Protein 4YHV (pdb70)

Secondary structure (DSSP, 8-state):
-----EEEEEEEES----HHHHHHHHHHHHHHT-EEEEEEESTTS-EEEEEEE-HHHHHHHHHIIIIIS-TT--EEEE-SS-EEEE--TT--EEEEEEEEES-----SEEEEEESSHHHHHHHHHHTT-GGG---

Nearest PDB structures (foldseek):
  4yhw-assembly1_A  TM=9.789E-01  e=3.565E-25  Saccharomyces cerevisiae
  3jcm-assembly1_K  TM=9.620E-01  e=1.914E-25  Saccharomyces cerevisiae S288C
  5gap-assembly1_G  TM=9.527E-01  e=5.863E-25  Saccharomyces cerevisiae
  5zwo-assembly1_J  TM=9.509E-01  e=4.031E-24  Saccharomyces cerevisiae S288C
  3jcr-assembly1_K  TM=9.747E-01  e=8.919E-13  Homo sapiens

Solvent-accessible surface area: 8397 Å² total; per-residue (Å²): 218,175,105,63,102,64,16,6,8,0,0,29,4,117,21,1,17,7,60,149,9,49,118,95,0,92,80,32,1,146,132,51,98,6,68,3,7,0,5,10,10,133,72,89,9,57,0,0,0,0,0,1,14,84,104,165,11,0,109,86,0,39,69,9,0,61,161,135,11,137,12,89,78,90,25,115,20,147,50,163,140,27,84,95,184,32,96,12,132,93,16,51,28,51,68,61,127,90,22,160,49,134,109,26,110,11,178,22,36,142,46,86,65,1,119,56,68,89,20,0,47,157,24,0,26,134,58,85,4,82,99,22,15,70,122

GO terms:
  GO:0046540 U4/U6 x U5 tri-snRNP complex (C, IDA)
  GO:0000387 spliceosomal snRNP assembly (P, IMP)
  GO:0005515 protein binding (F, IPI)

Structure (mmCIF, N/CA/C/O backbone):
data_4YHV
#
_entry.id   4YHV
#
_cell.length_a   56.079
_cell.length_b   56.079
_cell.length_c   86.753
_cell.angle_alpha   90.00
_cell.angle_beta   90.00
_cell.angle_gamma   120.00
#
_symmetry.space_group_name_H-M   'P 65'
#
loop_
_entity.id
_entity.type
_entity.pdbx_description
1 polymer 'U4/U6 small nuclear ribonucleoprotein PRP3'
2 non-polymer 'ACETIC ACID'
3 water water
#
loop_
_atom_site.group_PDB
_atom_site.id
_atom_site.type_symbol
_atom_site.label_atom_id
_atom_site.label_alt_id
_atom_site.label_comp_id
_atom_site.label_asym_id
_atom_site.label_entity_id
_atom_site.label_seq_id
_atom_site.pdbx_PDB_ins_code
_atom_site.Cartn_x
_atom_site.Cartn_y
_atom_site.Cartn_z
_atom_site.occupancy
_atom_site.B_iso_or_equiv
_atom_site.auth_seq_id
_atom_site.auth_comp_id
_atom_site.auth_asym_id
_atom_site.auth_atom_id
_atom_site.pdbx_PDB_model_num
ATOM 1 N N . GLU A 1 11 ? -16.584 -6.370 -2.467 1.00 66.76 332 GLU A N 1
ATOM 2 C CA . GLU A 1 11 ? -16.585 -7.826 -2.270 1.00 68.23 332 GLU A CA 1
ATOM 3 C C . GLU A 1 11 ? -16.170 -8.616 -3.519 1.00 66.17 332 GLU A C 1
ATOM 4 O O . GLU A 1 11 ? -16.943 -8.693 -4.489 1.00 68.64 332 GLU A O 1
ATOM 10 N N . LYS A 1 12 ? -14.985 -9.237 -3.479 1.00 57.30 333 LYS A N 1
ATOM 11 C CA . LYS A 1 12 ? -14.449 -10.007 -4.611 1.00 55.79 333 LYS A CA 1
ATOM 12 C C . LYS A 1 12 ? -13.764 -11.292 -4.132 1.00 56.92 333 LYS A C 1
ATOM 13 O O . LYS A 1 12 ? -13.355 -11.387 -2.977 1.00 52.93 333 LYS A O 1
ATOM 19 N N . PRO A 1 13 ? -13.609 -12.275 -5.033 1.00 57.31 334 PRO A N 1
ATOM 20 C CA . PRO A 1 13 ? -12.916 -13.509 -4.647 1.00 48.85 334 PRO A CA 1
ATOM 21 C C . PRO A 1 13 ? -11.484 -13.253 -4.186 1.00 54.57 334 PRO A C 1
ATOM 22 O O . PRO A 1 13 ? -10.901 -12.225 -4.532 1.00 51.02 334 PRO A O 1
ATOM 26 N N . THR A 1 14 ? -10.949 -14.200 -3.416 1.00 47.96 335 THR A N 1
ATOM 27 C CA . THR A 1 14 ? -9.579 -14.220 -2.951 1.00 39.85 335 THR A CA 1
ATOM 28 C C . THR A 1 14 ? -8.847 -15.317 -3.694 1.00 44.99 335 THR A C 1
ATOM 29 O O . THR A 1 14 ? -9.041 -16.493 -3.394 1.00 48.66 335 THR A O 1
ATOM 33 N N . VAL A 1 15 ? -8.015 -14.961 -4.664 1.00 36.49 336 VAL A N 1
ATOM 34 C CA . VAL A 1 15 ? -7.504 -15.985 -5.581 1.00 42.06 336 VAL A CA 1
ATOM 35 C C . VAL A 1 15 ? -6.039 -16.349 -5.385 1.00 42.30 336 VAL A C 1
ATOM 36 O O . VAL A 1 15 ? -5.602 -17.398 -5.881 1.00 45.99 336 VAL A O 1
ATOM 40 N N . TYR A 1 16 ? -5.284 -15.523 -4.647 1.00 35.58 337 TYR A N 1
ATOM 41 C CA . TYR A 1 16 ? -3.850 -15.752 -4.471 1.00 32.31 337 TYR A CA 1
ATOM 42 C C . TYR A 1 16 ? -3.448 -16.532 -3.223 1.00 36.03 337 TYR A C 1
ATOM 43 O O . TYR A 1 16 ? -3.725 -16.120 -2.099 1.00 35.84 337 TYR A O 1
ATOM 52 N N A HIS A 1 17 ? -2.785 -17.663 -3.417 0.50 31.39 338 HIS A N 1
ATOM 53 N N B HIS A 1 17 ? -2.750 -17.636 -3.441 0.50 31.27 338 HIS A N 1
ATOM 54 C CA A HIS A 1 17 ? -2.253 -18.362 -2.272 0.50 28.80 338 HIS A CA 1
ATOM 55 C CA B HIS A 1 17 ? -2.231 -18.446 -2.359 0.50 24.78 338 HIS A CA 1
ATOM 56 C C A HIS A 1 17 ? -0.900 -17.766 -1.975 0.50 24.83 338 HIS A C 1
ATOM 57 C C B HIS A 1 17 ? -0.834 -17.925 -2.016 0.50 25.63 338 HIS A C 1
ATOM 58 O O A HIS A 1 17 ? -0.239 -17.210 -2.855 0.50 25.27 338 HIS A O 1
ATOM 59 O O B HIS A 1 17 ? -0.079 -17.551 -2.923 0.50 25.33 338 HIS A O 1
ATOM 72 N N . CYS A 1 18 ? -0.481 -17.896 -0.728 1.00 27.59 339 CYS A N 1
ATOM 73 C CA . CYS A 1 18 ? 0.823 -17.372 -0.318 1.00 20.85 339 CYS A CA 1
ATOM 74 C C . CYS A 1 18 ? 1.489 -18.295 0.707 1.00 20.37 339 CYS A C 1
ATOM 75 O O . CYS A 1 18 ? 0.816 -18.850 1.584 1.00 21.33 339 CYS A O 1
ATOM 78 N N . LYS A 1 19 ? 2.790 -18.506 0.537 1.00 18.95 340 LYS A N 1
ATOM 79 C CA . LYS A 1 19 ? 3.586 -19.299 1.463 1.00 23.71 340 LYS A CA 1
ATOM 80 C C . LYS A 1 19 ? 4.834 -18.519 1.782 1.00 18.22 340 LYS A C 1
ATOM 81 O O . LYS A 1 19 ? 5.400 -17.840 0.914 1.00 20.54 340 LYS A O 1
ATOM 87 N N . VAL A 1 20 ? 5.278 -18.658 3.018 1.00 20.51 341 VAL A N 1
ATOM 88 C CA . VAL A 1 20 ? 6.423 -17.871 3.495 1.00 22.06 341 VAL A CA 1
ATOM 89 C C . VAL A 1 20 ? 7.381 -18.836 4.175 1.00 17.36 341 VAL A C 1
ATOM 90 O O . VAL A 1 20 ? 6.942 -19.708 4.965 1.00 19.19 341 VAL A O 1
ATOM 94 N N . PHE A 1 21 ? 8.670 -18.719 3.866 1.00 19.01 342 PHE A N 1
ATOM 95 C CA . PHE A 1 21 ? 9.695 -19.591 4.461 1.00 21.76 342 PHE A CA 1
ATOM 96 C C . PHE A 1 21 ? 10.828 -18.717 5.006 1.00 25.52 342 PHE A C 1
ATOM 97 O O . PHE A 1 21 ? 11.038 -17.651 4.471 1.00 20.83 342 PHE A O 1
ATOM 105 N N . GLN A 1 22 ? 11.519 -19.167 6.056 1.00 23.89 343 GLN A N 1
ATOM 106 C CA . GLN A 1 22 ? 12.704 -18.476 6.587 1.00 29.81 343 GLN A CA 1
ATOM 107 C C . GLN A 1 22 ? 13.865 -19.420 6.650 1.00 25.83 343 GLN A C 1
ATOM 108 O O . GLN A 1 22 ? 13.697 -20.541 7.119 1.00 20.66 343 GLN A O 1
ATOM 114 N N . PHE A 1 23 ? 15.046 -18.969 6.208 1.00 26.29 344 PHE A N 1
ATOM 115 C CA . PHE A 1 23 ? 16.213 -19.838 6.163 1.00 20.04 344 PHE A CA 1
ATOM 116 C C . PHE A 1 23 ? 17.374 -19.209 6.951 1.00 21.30 344 PHE A C 1
ATOM 117 O O . PHE A 1 23 ? 17.405 -17.994 7.233 1.00 23.99 344 PHE A O 1
ATOM 125 N N . LYS A 1 24 ? 18.332 -20.035 7.336 1.00 24.09 345 LYS A N 1
ATOM 126 C CA . LYS A 1 24 ? 19.446 -19.500 8.090 1.00 23.66 345 LYS A CA 1
ATOM 127 C C . LYS A 1 24 ? 20.563 -18.980 7.181 1.00 28.56 345 LYS A C 1
ATOM 128 O O . LYS A 1 24 ? 21.279 -18.065 7.565 1.00 28.25 345 LYS A O 1
ATOM 134 N N . ASN A 1 25 ? 20.743 -19.595 6.014 1.00 25.24 346 ASN A N 1
ATOM 135 C CA . ASN A 1 25 ? 21.883 -19.263 5.140 1.00 24.30 346 ASN A CA 1
ATOM 136 C C . ASN A 1 25 ? 21.490 -19.591 3.735 1.00 26.46 346 ASN A C 1
ATOM 137 O O . ASN A 1 25 ? 20.835 -20.597 3.494 1.00 22.88 346 ASN A O 1
ATOM 142 N N . LEU A 1 26 ? 21.833 -18.721 2.802 1.00 24.80 347 LEU A N 1
ATOM 143 C CA . LEU A 1 26 ? 21.539 -18.980 1.394 1.00 20.45 347 LEU A CA 1
ATOM 144 C C . LEU A 1 26 ? 22.763 -18.649 0.533 1.00 29.20 347 LEU A C 1
ATOM 145 O O . LEU A 1 26 ? 22.631 -18.029 -0.527 1.00 28.19 347 LEU A O 1
ATOM 150 N N . GLN A 1 27 ? 23.955 -19.057 0.993 1.00 23.35 348 GLN A N 1
ATOM 151 C CA . GLN A 1 27 ? 25.175 -18.840 0.218 1.00 25.02 348 GLN A CA 1
ATOM 152 C C . GLN A 1 27 ? 25.421 -19.862 -0.891 1.00 30.46 348 GLN A C 1
ATOM 153 O O . GLN A 1 27 ? 26.247 -19.642 -1.766 1.00 26.22 348 GLN A O 1
ATOM 159 N N . ASN A 1 28 ? 24.733 -20.994 -0.852 1.00 27.72 349 ASN A N 1
ATOM 160 C CA . ASN A 1 28 ? 24.883 -21.971 -1.916 1.00 23.71 349 ASN A CA 1
ATOM 161 C C . ASN A 1 28 ? 24.271 -21.467 -3.231 1.00 25.57 349 ASN A C 1
ATOM 162 O O . ASN A 1 28 ? 23.068 -21.384 -3.343 1.00 22.48 349 ASN A O 1
ATOM 167 N N . PRO A 1 29 ? 25.102 -21.156 -4.240 1.00 28.91 350 PRO A N 1
ATOM 168 C CA . PRO A 1 29 ? 24.521 -20.673 -5.492 1.00 27.78 350 PRO A CA 1
ATOM 169 C C . PRO A 1 29 ? 23.618 -21.707 -6.143 1.00 25.56 350 PRO A C 1
ATOM 170 O O . PRO A 1 29 ? 22.712 -21.314 -6.869 1.00 30.17 350 PRO A O 1
ATOM 174 N N . LYS A 1 30 ? 23.868 -22.991 -5.922 1.00 25.56 351 LYS A N 1
ATOM 175 C CA . LYS A 1 30 ? 22.997 -24.019 -6.520 1.00 27.50 351 LYS A CA 1
ATOM 176 C C . LYS A 1 30 ? 21.586 -23.934 -5.936 1.00 24.11 351 LYS A C 1
ATOM 177 O O . LYS A 1 30 ? 20.600 -24.173 -6.639 1.00 22.17 351 LYS A O 1
ATOM 183 N N . ILE A 1 31 ? 21.481 -23.605 -4.653 1.00 24.09 352 ILE A N 1
ATOM 184 C CA . ILE A 1 31 ? 20.150 -23.414 -4.059 1.00 21.18 352 ILE A CA 1
ATOM 185 C C . ILE A 1 31 ? 19.493 -22.149 -4.646 1.00 25.66 352 ILE A C 1
ATOM 186 O O . ILE A 1 31 ? 18.333 -22.189 -5.016 1.00 21.43 352 ILE A O 1
ATOM 191 N N . ARG A 1 32 ? 20.233 -21.048 -4.756 1.00 23.80 353 ARG A N 1
ATOM 192 C CA . ARG A 1 32 ? 19.659 -19.822 -5.314 1.00 18.51 353 ARG A CA 1
ATOM 193 C C . ARG A 1 32 ? 19.151 -20.074 -6.736 1.00 22.71 353 ARG A C 1
ATOM 194 O O . ARG A 1 32 ? 18.120 -19.534 -7.154 1.00 25.69 353 ARG A O 1
ATOM 202 N N . PHE A 1 33 ? 19.904 -20.868 -7.486 1.00 21.28 354 PHE A N 1
ATOM 203 C CA . PHE A 1 33 ? 19.554 -21.140 -8.875 1.00 23.04 354 PHE A CA 1
ATOM 204 C C . PHE A 1 33 ? 18.208 -21.868 -8.906 1.00 27.24 354 PHE A C 1
ATOM 205 O O . PHE A 1 33 ? 17.358 -21.555 -9.729 1.00 28.37 354 PHE A O 1
ATOM 213 N N . LYS A 1 34 ? 18.041 -22.855 -8.025 1.00 26.28 355 LYS A N 1
ATOM 214 C CA . LYS A 1 34 ? 16.802 -23.645 -7.999 1.00 27.25 355 LYS A CA 1
ATOM 215 C C . LYS A 1 34 ? 15.608 -22.794 -7.607 1.00 22.58 355 LYS A C 1
ATOM 216 O O . LYS A 1 34 ? 14.533 -22.957 -8.152 1.00 22.54 355 LYS A O 1
ATOM 222 N N . LEU A 1 35 ? 15.799 -21.899 -6.651 1.00 23.10 356 LEU A N 1
ATOM 223 C CA . LEU A 1 35 ? 14.704 -21.036 -6.205 1.00 24.98 356 LEU A CA 1
ATOM 224 C C . LEU A 1 35 ? 14.256 -20.151 -7.322 1.00 24.16 356 LEU A C 1
ATOM 225 O O . LEU A 1 35 ? 13.057 -20.043 -7.600 1.00 20.54 356 LEU A O 1
ATOM 230 N N . LYS A 1 36 ? 15.237 -19.545 -7.981 1.00 21.81 357 LYS A N 1
ATOM 231 C CA . LYS A 1 36 ? 14.976 -18.632 -9.064 1.00 18.65 357 LYS A CA 1
ATOM 232 C C . LYS A 1 36 ? 14.330 -19.320 -10.241 1.00 23.36 357 LYS A C 1
ATOM 233 O O . LYS A 1 36 ? 13.347 -18.845 -10.771 1.00 25.77 357 LYS A O 1
ATOM 239 N N . MET A 1 37 ? 14.932 -20.416 -10.689 1.00 24.43 358 MET A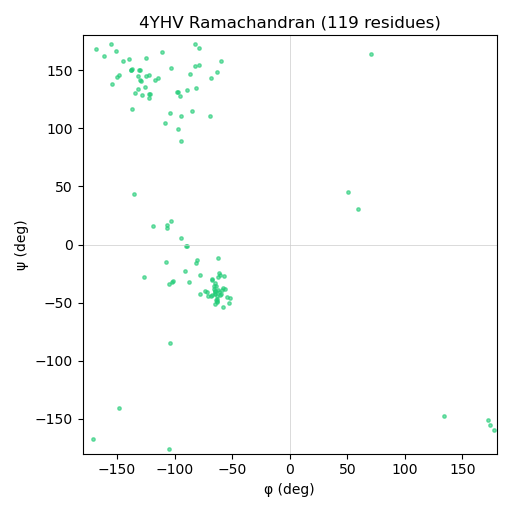 N 1
ATOM 240 C CA . MET A 1 37 ? 14.427 -21.075 -11.891 1.00 21.91 358 MET A CA 1
ATOM 241 C C . MET A 1 37 ? 13.002 -21.649 -11.697 1.00 20.45 358 MET A C 1
ATOM 242 O O . MET A 1 37 ? 12.162 -21.562 -12.598 1.00 25.77 358 MET A O 1
ATOM 247 N N . ASN A 1 38 ? 12.741 -22.274 -10.563 1.00 22.42 359 ASN A N 1
ATOM 248 C CA . ASN A 1 38 ? 11.375 -22.751 -10.304 1.00 23.81 359 ASN A CA 1
ATOM 249 C C . ASN A 1 38 ? 10.339 -21.616 -10.180 1.00 26.62 359 ASN A C 1
ATOM 250 O O . ASN A 1 38 ? 9.224 -21.733 -10.676 1.00 22.39 359 ASN A O 1
ATOM 255 N N . SER A 1 39 ? 10.688 -20.519 -9.530 1.00 23.23 360 SER A N 1
ATOM 256 C CA A SER A 1 39 ? 9.784 -19.351 -9.498 0.78 20.43 360 SER A CA 1
ATOM 257 C CA B SER A 1 39 ? 9.811 -19.357 -9.493 0.22 22.48 360 SER A CA 1
ATOM 258 C C . SER A 1 39 ? 9.523 -18.872 -10.909 1.00 21.93 360 SER A C 1
ATOM 259 O O . SER A 1 39 ? 8.379 -18.590 -11.284 1.00 29.17 360 SER A O 1
ATOM 264 N N . LYS A 1 40 ? 10.574 -18.786 -11.718 1.00 20.42 361 LYS A N 1
ATOM 265 C CA . LYS A 1 40 ? 10.386 -18.338 -13.088 1.00 22.36 361 LYS A CA 1
ATOM 266 C C . LYS A 1 40 ? 9.494 -19.325 -13.855 1.00 32.47 361 LYS A C 1
ATOM 267 O O . LYS A 1 40 ? 8.548 -18.920 -14.498 1.00 32.13 361 LYS A O 1
ATOM 273 N N . GLU A 1 41 ? 9.800 -20.620 -13.784 1.00 26.51 362 GLU A N 1
ATOM 274 C CA . GLU A 1 41 ? 9.062 -21.591 -14.606 1.00 26.50 362 GLU A CA 1
ATOM 275 C C . GLU A 1 41 ? 7.614 -21.711 -14.146 1.00 24.82 362 GLU A C 1
ATOM 276 O O . GLU A 1 41 ? 6.741 -21.969 -14.953 1.00 30.45 362 GLU A O 1
ATOM 282 N N . LEU A 1 42 ? 7.359 -21.490 -12.873 1.00 23.01 363 LEU A N 1
ATOM 283 C CA . LEU A 1 42 ? 5.991 -21.581 -12.368 1.00 28.29 363 LEU A CA 1
ATOM 284 C C . LEU A 1 42 ? 5.258 -20.240 -12.432 1.00 32.10 363 LEU A C 1
ATOM 285 O O . LEU A 1 42 ? 4.096 -20.168 -12.060 1.00 32.18 363 LEU A O 1
ATOM 290 N N . SER A 1 43 ? 5.943 -19.201 -12.898 1.00 32.87 364 SER A N 1
ATOM 291 C CA . SER A 1 43 ? 5.387 -17.848 -12.932 1.00 30.37 364 SER A CA 1
ATOM 292 C C . SER A 1 43 ? 4.818 -17.475 -11.566 1.00 31.33 364 SER A C 1
ATOM 293 O O . SER A 1 43 ? 3.719 -16.929 -11.469 1.00 32.27 364 SER A O 1
ATOM 296 N N . LEU A 1 44 ? 5.564 -17.773 -10.510 1.00 24.86 365 LEU A N 1
ATOM 297 C CA . LEU A 1 44 ? 5.202 -17.356 -9.160 1.00 27.24 365 LEU A CA 1
ATOM 298 C C . LEU A 1 44 ? 5.651 -15.916 -8.963 1.00 31.70 365 LEU A C 1
ATOM 299 O O . LEU A 1 44 ? 6.584 -15.463 -9.613 1.00 31.78 365 LEU A O 1
ATOM 304 N N . LYS A 1 45 ? 4.985 -15.200 -8.070 1.00 26.28 366 LYS A N 1
ATOM 305 C CA . LYS A 1 45 ? 5.414 -13.857 -7.693 1.00 20.36 366 LYS A CA 1
ATOM 306 C C . LYS A 1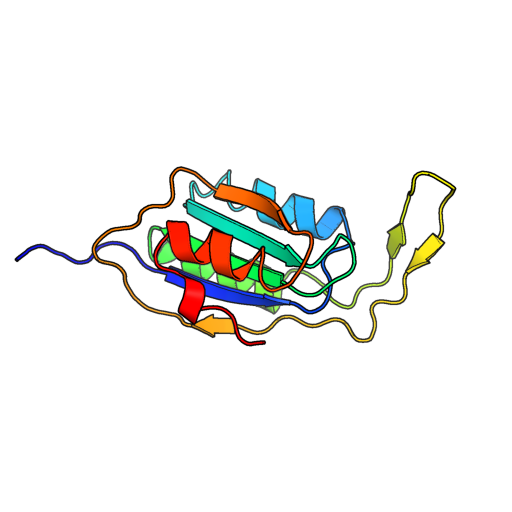 45 ? 5.918 -13.901 -6.274 1.00 26.95 366 LYS A C 1
ATOM 307 O O . LYS A 1 45 ? 5.644 -14.874 -5.548 1.00 25.97 366 LYS A O 1
ATOM 313 N N . GLY A 1 46 ? 6.620 -12.838 -5.864 1.00 26.89 367 GLY A N 1
ATOM 314 C CA . GLY A 1 46 ? 7.136 -12.747 -4.504 1.00 27.26 367 GLY A CA 1
ATOM 315 C C . GLY A 1 46 ? 8.587 -12.290 -4.452 1.00 27.19 367 GLY A C 1
ATOM 316 O O . GLY A 1 46 ? 9.020 -11.502 -5.288 1.00 22.83 367 GLY A O 1
ATOM 317 N N . LEU A 1 47 ? 9.330 -12.774 -3.469 1.00 21.31 368 LEU A N 1
ATOM 318 C CA . LEU A 1 47 ? 10.706 -12.349 -3.347 1.00 29.39 368 LEU A CA 1
ATOM 319 C C . LEU A 1 47 ? 11.473 -13.199 -2.375 1.00 25.63 368 LEU A C 1
ATOM 320 O O . LEU A 1 47 ? 10.903 -13.975 -1.581 1.00 23.92 368 LEU A O 1
ATOM 325 N N . CYS A 1 48 ? 12.771 -13.009 -2.410 1.00 22.75 369 CYS A N 1
ATOM 326 C CA . CYS A 1 48 ? 13.654 -13.713 -1.505 1.00 20.69 369 CYS A CA 1
ATOM 327 C C . CYS A 1 48 ? 14.664 -12.672 -1.027 1.00 22.24 369 CYS A C 1
ATOM 328 O O . CYS A 1 48 ? 15.364 -12.078 -1.860 1.00 24.53 369 CYS A O 1
ATOM 331 N N . LEU A 1 49 ? 14.671 -12.384 0.279 1.00 20.93 370 LEU A N 1
ATOM 332 C CA . LEU A 1 49 ? 15.554 -11.359 0.858 1.00 27.73 370 LEU A CA 1
ATOM 333 C C . LEU A 1 49 ? 16.421 -12.010 1.921 1.00 32.38 370 LEU A C 1
ATOM 334 O O . LEU A 1 49 ? 15.989 -12.942 2.578 1.00 29.45 370 LEU A O 1
ATOM 339 N N . ARG A 1 50 ? 17.658 -11.548 2.062 1.00 32.58 371 ARG A N 1
ATOM 340 C CA . ARG A 1 50 ? 18.510 -12.008 3.152 1.00 25.34 371 ARG A CA 1
ATOM 341 C C . ARG A 1 50 ? 19.409 -10.880 3.652 1.00 34.83 371 ARG A C 1
ATOM 342 O O . ARG A 1 50 ? 19.665 -9.899 2.933 1.00 29.84 371 ARG A O 1
ATOM 350 N N . ILE A 1 51 ? 19.873 -11.018 4.893 1.00 36.00 372 ILE A N 1
ATOM 351 C CA . ILE A 1 51 ? 20.560 -9.952 5.566 1.00 36.29 372 ILE A CA 1
ATOM 352 C C . ILE A 1 51 ? 22.042 -10.193 5.412 1.00 41.30 372 ILE A C 1
ATOM 353 O O . ILE A 1 51 ? 22.643 -11.012 6.118 1.00 39.49 372 ILE A O 1
ATOM 358 N N . ARG A 1 52 ? 22.604 -9.479 4.443 1.00 39.49 373 ARG A N 1
ATOM 359 C CA . ARG A 1 52 ? 23.982 -9.656 4.008 1.00 38.45 373 ARG A CA 1
ATOM 360 C C . ARG A 1 52 ? 24.072 -10.964 3.283 1.00 37.71 373 ARG A C 1
ATOM 361 O O . ARG A 1 52 ? 23.162 -11.823 3.390 1.00 35.31 373 ARG A O 1
ATOM 369 N N . ASP A 1 53 ? 25.160 -11.122 2.538 1.00 37.71 374 ASP A N 1
ATOM 370 C CA . ASP A 1 53 ? 25.379 -12.316 1.740 1.00 37.61 374 ASP A CA 1
ATOM 371 C C . ASP A 1 53 ? 25.226 -13.590 2.551 1.00 33.41 374 ASP A C 1
ATOM 372 O O . ASP A 1 53 ? 24.585 -14.540 2.113 1.00 32.82 374 ASP A O 1
ATOM 377 N N . ASP A 1 54 ? 25.834 -13.608 3.734 1.00 35.13 375 ASP A N 1
ATOM 378 C CA . ASP A 1 54 ? 25.927 -14.837 4.520 1.00 34.97 375 ASP A CA 1
ATOM 379 C C . ASP A 1 54 ? 24.940 -14.895 5.683 1.00 39.02 375 ASP A C 1
ATOM 380 O O . ASP A 1 54 ? 25.138 -15.661 6.614 1.00 41.63 375 ASP A O 1
ATOM 385 N N . GLY A 1 55 ? 23.872 -14.106 5.627 1.00 29.58 376 GLY A N 1
ATOM 386 C CA . GLY A 1 55 ? 22.945 -14.031 6.748 1.00 29.45 376 GLY A CA 1
ATOM 387 C C . GLY A 1 55 ? 21.634 -14.788 6.485 1.00 31.13 376 GLY A C 1
ATOM 388 O O . GLY A 1 55 ? 21.477 -15.460 5.438 1.00 27.19 376 GLY A O 1
ATOM 389 N N . PRO A 1 56 ? 20.689 -14.696 7.442 1.00 33.10 377 PRO A N 1
ATOM 390 C CA . PRO A 1 56 ? 19.376 -15.353 7.360 1.00 25.54 377 PRO A CA 1
ATOM 391 C C . PRO A 1 56 ? 18.459 -14.571 6.454 1.00 28.99 377 PRO A C 1
ATOM 392 O O . PRO A 1 56 ? 18.756 -13.428 6.114 1.00 30.59 377 PRO A O 1
ATOM 396 N N . GLY A 1 57 ? 17.314 -15.135 6.098 1.00 24.73 378 GLY A N 1
ATOM 397 C CA . GLY A 1 57 ? 16.452 -14.403 5.207 1.00 21.08 378 GLY A CA 1
ATOM 398 C C . GLY A 1 57 ? 15.103 -15.057 5.072 1.00 26.83 378 GLY A C 1
ATOM 399 O O . GLY A 1 57 ? 14.741 -15.964 5.844 1.00 22.19 378 GLY A O 1
ATOM 400 N N . ILE A 1 58 ? 14.360 -14.585 4.082 1.00 20.36 379 ILE A N 1
ATOM 401 C CA . ILE A 1 58 ? 12.969 -15.010 3.895 1.00 18.05 379 ILE A CA 1
ATOM 402 C C . ILE A 1 58 ? 12.685 -15.275 2.430 1.00 21.19 379 ILE A C 1
ATOM 403 O O . ILE A 1 58 ? 13.277 -14.629 1.558 1.00 21.90 379 ILE A O 1
ATOM 408 N N . ILE A 1 59 ? 11.749 -16.188 2.171 1.00 20.70 380 ILE A N 1
ATOM 409 C CA . ILE A 1 59 ? 11.170 -16.424 0.846 1.00 21.06 380 ILE A CA 1
ATOM 410 C C . ILE A 1 59 ? 9.657 -16.242 0.930 1.00 24.44 380 ILE A C 1
ATOM 411 O O . ILE A 1 59 ? 8.989 -16.828 1.802 1.00 21.55 380 ILE A O 1
ATOM 416 N N . ILE A 1 60 ? 9.116 -15.446 0.017 1.00 21.84 381 ILE A N 1
ATOM 417 C CA . ILE A 1 60 ? 7.671 -15.319 -0.116 1.00 24.01 381 ILE A CA 1
ATOM 418 C C . ILE A 1 60 ? 7.311 -15.734 -1.532 1.00 19.75 381 ILE A C 1
ATOM 419 O O . ILE A 1 60 ? 7.904 -15.250 -2.483 1.00 22.61 381 ILE A O 1
ATOM 424 N N . VAL A 1 61 ? 6.345 -16.636 -1.684 1.00 21.31 382 VAL A N 1
ATOM 425 C CA . VAL A 1 61 ? 5.825 -16.903 -3.014 1.00 22.04 382 VAL A CA 1
ATOM 426 C C . VAL A 1 61 ? 4.321 -16.700 -2.959 1.00 22.01 382 VAL A C 1
ATOM 427 O O . VAL A 1 61 ? 3.694 -16.977 -1.937 1.00 21.20 382 VAL A O 1
ATOM 431 N N . VAL A 1 62 ? 3.789 -16.189 -4.059 1.00 19.70 383 VAL A N 1
ATOM 432 C CA . VAL A 1 62 ? 2.361 -15.916 -4.258 1.00 19.97 383 VAL A CA 1
ATOM 433 C C . VAL A 1 62 ? 1.947 -16.431 -5.629 1.00 22.14 383 VAL A C 1
ATOM 434 O O . VAL A 1 62 ? 2.620 -16.124 -6.624 1.00 23.82 383 VAL A O 1
ATOM 438 N N . GLY A 1 63 ? 0.862 -17.197 -5.711 1.00 22.28 384 GLY A N 1
ATOM 439 C CA . GLY A 1 63 ? 0.335 -17.642 -7.006 1.00 22.90 384 GLY A CA 1
ATOM 440 C C . GLY A 1 63 ? -0.780 -18.639 -6.781 1.00 30.07 384 GLY A C 1
ATOM 441 O O . GLY A 1 63 ? -1.445 -18.567 -5.749 1.00 29.38 384 GLY A O 1
ATOM 442 N N . ASN A 1 64 ? -0.997 -19.580 -7.698 1.00 25.14 385 ASN A N 1
ATOM 443 C CA . ASN A 1 64 ? -2.091 -20.496 -7.469 1.00 27.38 385 ASN A CA 1
ATOM 444 C C . ASN A 1 64 ? -1.669 -21.619 -6.528 1.00 32.32 385 ASN A C 1
ATOM 445 O O . ASN A 1 64 ? -0.488 -21.779 -6.210 1.00 24.08 385 ASN A O 1
ATOM 450 N N . GLU A 1 65 ? -2.646 -22.428 -6.133 1.00 27.65 386 GLU A N 1
ATOM 451 C CA . GLU A 1 65 ? -2.452 -23.424 -5.096 1.00 35.00 386 GLU A CA 1
ATOM 452 C C . GLU A 1 65 ? -1.434 -24.468 -5.488 1.00 32.92 386 GLU A C 1
ATOM 453 O O . GLU A 1 65 ? -0.499 -24.776 -4.744 1.00 35.59 386 GLU A O 1
ATOM 459 N N . LYS A 1 66 ? -1.621 -24.985 -6.690 1.00 30.22 387 LYS A N 1
ATOM 460 C CA . LYS A 1 66 ? -0.780 -26.005 -7.266 1.00 31.82 387 LYS A CA 1
ATOM 461 C C . LYS A 1 66 ? 0.680 -25.595 -7.265 1.00 30.33 387 LYS A C 1
ATOM 462 O O . LYS A 1 66 ? 1.568 -26.371 -6.926 1.00 31.97 387 LYS A O 1
ATOM 468 N N . SER A 1 67 ? 0.933 -24.358 -7.662 1.00 24.58 388 SER A N 1
ATOM 469 C CA . SER A 1 67 ? 2.313 -23.917 -7.804 1.00 22.72 388 SER A CA 1
ATOM 470 C C . SER A 1 67 ? 2.949 -23.698 -6.457 1.00 22.72 388 SER A C 1
ATOM 471 O O . SER A 1 67 ? 4.132 -24.012 -6.259 1.00 23.16 388 SER A O 1
ATOM 474 N N . CYS A 1 68 ? 2.192 -23.120 -5.526 1.00 24.59 389 CYS A N 1
ATOM 475 C CA . CYS A 1 68 ? 2.696 -22.887 -4.177 1.00 29.03 389 CYS A C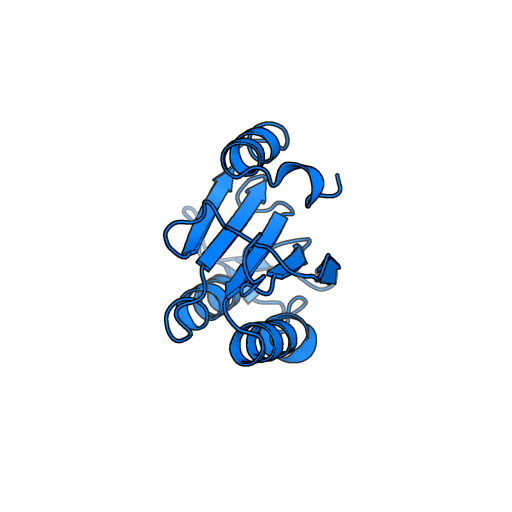A 1
ATOM 476 C C . CYS A 1 68 ? 3.011 -24.211 -3.445 1.00 28.21 389 CYS A C 1
ATOM 477 O O . CYS A 1 68 ? 3.961 -24.281 -2.680 1.00 28.97 389 CYS A O 1
ATOM 480 N N . LYS A 1 69 ? 2.220 -25.241 -3.689 1.00 27.16 390 LYS A N 1
ATOM 481 C CA . LYS A 1 69 ? 2.461 -26.556 -3.042 1.00 28.47 390 LYS A CA 1
ATOM 482 C C . LYS A 1 69 ? 3.708 -27.247 -3.603 1.00 26.95 390 LYS A C 1
ATOM 483 O O . LYS A 1 69 ? 4.532 -27.819 -2.852 1.00 27.40 390 LYS A O 1
ATOM 489 N N . PHE A 1 70 ? 3.840 -27.218 -4.932 1.00 25.66 391 PHE A N 1
ATOM 490 C CA . PHE A 1 70 ? 5.083 -27.654 -5.585 1.00 28.99 391 PHE A CA 1
ATOM 491 C C . PHE A 1 70 ? 6.283 -26.942 -4.988 1.00 24.48 391 PHE A C 1
ATOM 492 O O . PHE A 1 70 ? 7.264 -27.563 -4.635 1.00 23.72 391 PHE A O 1
ATOM 500 N N . TYR A 1 71 ? 6.211 -25.617 -4.903 1.00 25.44 392 TYR A N 1
ATOM 501 C CA . TYR A 1 71 ? 7.296 -24.831 -4.359 1.00 22.16 392 TYR A CA 1
ATOM 502 C C . TYR A 1 71 ? 7.574 -25.177 -2.888 1.00 19.18 392 TYR A C 1
ATOM 503 O O . TYR A 1 71 ? 8.742 -25.282 -2.485 1.00 22.35 392 TYR A O 1
ATOM 512 N N . GLU A 1 72 ? 6.542 -25.414 -2.075 1.00 18.51 393 GLU A N 1
ATOM 513 C CA . GLU A 1 72 ? 6.812 -25.847 -0.694 1.00 18.78 393 GLU A CA 1
ATOM 514 C C . GLU A 1 72 ? 7.592 -27.161 -0.668 1.00 21.75 393 GLU A C 1
ATOM 515 O O . GLU A 1 72 ? 8.546 -27.321 0.114 1.00 21.87 393 GLU A O 1
ATOM 521 N N . ASN A 1 73 ? 7.195 -28.104 -1.521 1.00 21.56 394 ASN A N 1
ATOM 522 C CA . ASN A 1 73 ? 7.848 -29.412 -1.538 1.00 27.64 394 ASN A CA 1
ATOM 523 C C . ASN A 1 73 ? 9.312 -29.252 -2.006 1.00 23.36 394 ASN A C 1
ATOM 524 O O . ASN A 1 73 ? 10.212 -29.892 -1.464 1.00 24.96 394 ASN A O 1
ATOM 529 N N . LEU A 1 74 ? 9.541 -28.360 -2.971 1.00 20.56 395 LEU A N 1
ATOM 530 C CA . LEU A 1 74 ? 10.876 -28.060 -3.432 1.00 19.41 395 LEU A CA 1
ATOM 531 C C . LEU A 1 74 ? 11.736 -27.578 -2.278 1.00 24.90 395 LEU A C 1
ATOM 532 O O . LEU A 1 74 ? 12.821 -28.080 -2.032 1.00 21.52 395 LEU A O 1
ATOM 537 N N . VAL A 1 75 ? 11.244 -26.564 -1.594 1.00 16.71 396 VAL A N 1
ATOM 538 C CA . VAL A 1 75 ? 12.011 -25.897 -0.537 1.00 19.65 396 VAL A CA 1
ATOM 539 C C . VAL A 1 75 ? 12.166 -26.747 0.721 1.00 27.92 396 VAL A C 1
ATOM 540 O O . VAL A 1 75 ? 13.250 -26.771 1.329 1.00 21.69 396 VAL A O 1
ATOM 544 N N . MET A 1 76 ? 11.092 -27.449 1.111 1.00 22.87 397 MET A N 1
ATOM 545 C CA . MET A 1 76 ? 11.079 -28.150 2.388 1.00 24.59 397 MET A CA 1
ATOM 546 C C . MET A 1 76 ? 11.569 -29.582 2.287 1.00 30.68 397 MET A C 1
ATOM 547 O O . MET A 1 76 ? 11.938 -30.152 3.297 1.00 29.73 397 MET A O 1
ATOM 552 N N . LYS A 1 77 ? 11.511 -30.185 1.098 1.00 24.38 398 LYS A N 1
ATOM 553 C CA . LYS A 1 77 ? 11.825 -31.610 0.974 1.00 27.85 398 LYS A CA 1
ATOM 554 C C . LYS A 1 77 ? 12.888 -31.924 -0.065 1.00 29.51 398 LYS A C 1
ATOM 555 O O . LYS A 1 77 ? 13.569 -32.913 0.044 1.00 36.97 398 LYS A O 1
ATOM 561 N N . ARG A 1 78 ? 13.031 -31.112 -1.102 1.00 29.66 399 ARG A N 1
ATOM 562 C CA . ARG A 1 78 ? 13.904 -31.539 -2.185 1.00 25.61 399 ARG A CA 1
ATOM 563 C C . ARG A 1 78 ? 15.254 -30.845 -2.142 1.00 31.97 399 ARG A C 1
ATOM 564 O O . ARG A 1 78 ? 16.256 -31.434 -2.510 1.00 31.94 399 ARG A O 1
ATOM 572 N N . ILE A 1 79 ? 15.289 -29.605 -1.680 1.00 24.95 400 ILE A N 1
ATOM 573 C CA . ILE A 1 79 ? 16.566 -28.883 -1.595 1.00 22.67 400 ILE A CA 1
ATOM 574 C C . ILE A 1 79 ? 17.331 -29.292 -0.326 1.00 25.02 400 ILE A C 1
ATOM 575 O O . ILE A 1 79 ? 16.771 -29.342 0.771 1.00 23.32 400 ILE A O 1
ATOM 580 N N . LYS A 1 80 ? 18.625 -29.556 -0.463 1.00 26.28 401 LYS A N 1
ATOM 581 C CA . LYS A 1 80 ? 19.390 -29.974 0.685 1.00 26.30 401 LYS A CA 1
ATOM 582 C C . LYS A 1 80 ? 20.057 -28.765 1.319 1.00 25.95 401 LYS A C 1
ATOM 583 O O . LYS A 1 80 ? 21.190 -28.438 0.971 1.00 24.13 401 LYS A O 1
ATOM 589 N N . TRP A 1 81 ? 19.367 -28.115 2.257 1.00 23.58 402 TRP A N 1
ATOM 590 C CA . TRP A 1 81 ? 19.888 -26.878 2.857 1.00 26.74 402 TRP A CA 1
ATOM 591 C C . TRP A 1 81 ? 21.126 -27.093 3.711 1.00 33.96 402 TRP A C 1
ATOM 592 O O . TRP A 1 81 ? 21.897 -26.169 3.912 1.00 30.08 402 TRP A O 1
ATOM 603 N N A ASN A 1 82 ? 21.320 -28.288 4.249 0.49 32.55 403 ASN A N 1
ATOM 604 N N B ASN A 1 82 ? 21.286 -28.320 4.208 0.51 32.52 403 ASN A N 1
ATOM 605 C CA A ASN A 1 82 ? 22.480 -28.482 5.101 0.49 35.57 403 ASN A CA 1
ATOM 606 C CA B ASN A 1 82 ? 22.385 -28.687 5.094 0.51 36.47 403 ASN A CA 1
ATOM 607 C C A ASN A 1 82 ? 23.579 -29.209 4.344 0.49 33.87 403 ASN A C 1
ATOM 608 C C B ASN A 1 82 ? 23.593 -29.194 4.338 0.51 33.84 403 ASN A C 1
ATOM 609 O O A ASN A 1 82 ? 24.444 -29.839 4.946 0.49 34.07 403 ASN A O 1
ATOM 610 O O B ASN A 1 82 ? 24.554 -29.665 4.938 0.51 34.22 403 ASN A O 1
ATOM 619 N N . GLU A 1 83 ? 23.534 -29.129 3.016 1.00 33.38 404 GLU A N 1
ATOM 620 C CA . GLU A 1 83 ? 24.569 -29.741 2.199 1.00 35.18 404 GLU A CA 1
ATOM 621 C C . GLU A 1 83 ? 25.810 -28.850 2.055 1.00 36.56 404 GLU A C 1
ATOM 622 O O . GLU A 1 83 ? 25.717 -27.711 1.595 1.00 33.41 404 GLU A O 1
ATOM 628 N N . ASP A 1 84 ? 26.966 -29.386 2.437 1.00 33.96 405 ASP A N 1
ATOM 629 C CA . ASP A 1 84 ? 28.235 -28.668 2.291 1.00 38.14 405 ASP A CA 1
ATOM 630 C C . ASP A 1 84 ? 28.521 -28.408 0.811 1.00 39.10 405 ASP A C 1
ATOM 631 O O . ASP A 1 84 ? 28.169 -29.207 -0.040 1.00 39.13 405 ASP A O 1
ATOM 636 N N . PHE A 1 85 ? 29.190 -27.311 0.500 1.00 40.68 406 PHE A N 1
ATOM 637 C CA . PHE A 1 85 ? 29.540 -27.044 -0.886 1.00 35.47 406 PHE A CA 1
ATOM 638 C C . PHE A 1 85 ? 30.814 -26.231 -0.955 1.00 34.21 406 PHE A C 1
ATOM 639 O O . PHE A 1 85 ? 31.262 -25.684 0.061 1.00 33.69 406 PHE A O 1
ATOM 647 N N . GLU A 1 86 ? 31.405 -26.144 -2.143 1.00 34.11 407 GLU A N 1
ATOM 648 C CA . GLU A 1 86 ? 32.571 -25.277 -2.309 1.00 35.86 407 GLU A CA 1
ATOM 649 C C . GLU A 1 86 ? 32.120 -23.947 -2.885 1.00 39.18 407 GLU A C 1
ATOM 650 O O . GLU A 1 86 ? 31.374 -23.900 -3.853 1.00 35.83 407 GLU A O 1
ATOM 656 N N . LEU A 1 87 ? 32.568 -22.867 -2.270 1.00 37.72 408 LEU A N 1
ATOM 657 C CA . LEU A 1 87 ? 32.085 -21.541 -2.600 1.00 34.84 408 LEU A CA 1
ATOM 658 C C . LEU A 1 87 ? 33.181 -20.749 -3.318 1.00 41.13 408 LEU A C 1
ATOM 659 O O . LEU A 1 87 ? 34.303 -20.745 -2.856 1.00 33.91 408 LEU A O 1
ATOM 664 N N A HIS A 1 88 ? 32.857 -20.120 -4.451 0.50 41.84 409 HIS A N 1
ATOM 665 N N B HIS A 1 88 ? 32.849 -20.065 -4.412 0.50 41.60 409 HIS A N 1
ATOM 666 C CA A HIS A 1 88 ? 33.836 -19.332 -5.209 0.50 43.19 409 HIS A CA 1
ATOM 667 C CA B HIS A 1 88 ? 33.863 -19.352 -5.188 0.50 43.34 409 HIS A CA 1
ATOM 668 C C A HIS A 1 88 ? 33.615 -17.859 -4.905 0.50 41.78 409 HIS A C 1
ATOM 669 C C B HIS A 1 88 ? 33.691 -17.842 -5.038 0.50 42.02 409 HIS A C 1
ATOM 670 O O A HIS A 1 88 ? 32.548 -17.318 -5.183 0.50 41.56 409 HIS A O 1
ATOM 671 O O B HIS A 1 88 ? 32.742 -17.263 -5.562 0.50 42.08 409 HIS A O 1
ATOM 684 N N . THR A 1 89 ? 34.618 -17.219 -4.312 1.00 43.39 410 THR A N 1
ATOM 685 C CA . THR A 1 89 ? 34.505 -15.805 -3.929 1.00 42.49 410 THR A CA 1
ATOM 686 C C . THR A 1 89 ? 35.487 -14.906 -4.664 1.00 45.97 410 THR A C 1
ATOM 687 O O . THR A 1 89 ? 36.262 -15.384 -5.491 1.00 45.38 410 THR A O 1
ATOM 691 N N . ASN A 1 90 ? 35.491 -13.612 -4.320 1.00 44.23 411 ASN A N 1
ATOM 692 C CA . ASN A 1 90 ? 36.445 -12.667 -4.922 1.00 46.36 411 ASN A CA 1
ATOM 693 C C . ASN A 1 90 ? 37.893 -13.066 -4.629 1.00 43.70 411 ASN A C 1
ATOM 694 O O . ASN A 1 90 ? 38.805 -12.745 -5.403 1.00 44.12 411 ASN A O 1
ATOM 699 N N . THR A 1 91 ? 38.113 -13.781 -3.527 1.00 38.81 412 THR A N 1
ATOM 700 C CA . THR A 1 91 ? 39.500 -14.099 -3.124 1.00 39.97 412 THR A CA 1
ATOM 701 C C . THR A 1 91 ? 39.963 -15.531 -3.464 1.00 40.02 412 THR A C 1
ATOM 702 O O . THR A 1 91 ? 41.150 -15.767 -3.731 1.00 41.39 412 THR A O 1
ATOM 706 N N . GLY A 1 92 ? 39.040 -16.488 -3.455 1.00 38.75 413 GLY A N 1
ATOM 707 C CA . GLY A 1 92 ? 39.398 -17.878 -3.650 1.00 51.52 413 GLY A CA 1
ATOM 708 C C . GLY A 1 92 ? 38.225 -18.835 -3.550 1.00 48.83 413 GLY A C 1
ATOM 709 O O . GLY A 1 92 ? 37.073 -18.435 -3.704 1.00 36.60 413 GLY A O 1
ATOM 710 N N . ASP A 1 93 ? 38.526 -20.107 -3.301 1.00 38.05 414 ASP A N 1
ATOM 711 C CA . ASP A 1 93 ? 37.493 -21.144 -3.204 1.00 39.44 414 ASP A CA 1
ATOM 712 C C . ASP A 1 93 ? 37.565 -21.824 -1.835 1.00 37.08 414 ASP A C 1
ATOM 713 O O . ASP A 1 93 ? 38.648 -22.253 -1.404 1.00 42.28 414 ASP A O 1
ATOM 718 N N . ILE A 1 94 ? 36.446 -21.868 -1.118 1.00 35.85 415 IL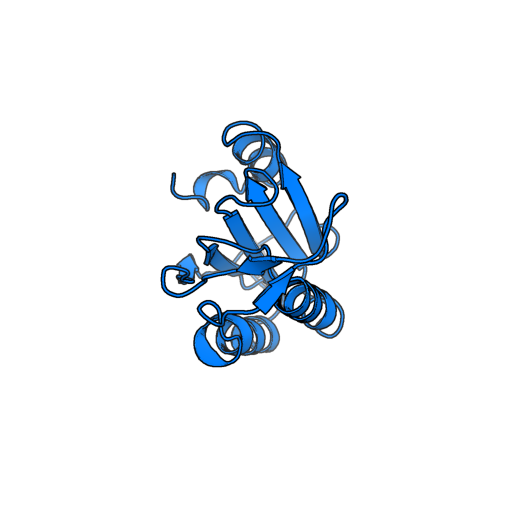E A N 1
ATOM 719 C CA . ILE A 1 94 ? 36.484 -22.437 0.233 1.00 39.78 415 ILE A CA 1
ATOM 720 C C . ILE A 1 94 ? 35.383 -23.451 0.479 1.00 37.50 415 ILE A C 1
ATOM 721 O O . ILE A 1 94 ? 34.298 -23.340 -0.082 1.00 34.37 415 ILE A O 1
ATOM 726 N N . LYS A 1 95 ? 35.666 -24.415 1.347 1.00 36.45 416 LYS A N 1
ATOM 727 C CA . LYS A 1 95 ? 34.693 -25.442 1.700 1.00 41.48 416 LYS A CA 1
ATOM 728 C C . LYS A 1 95 ? 33.767 -24.930 2.823 1.00 35.36 416 LYS A C 1
ATOM 729 O O . LYS A 1 95 ? 34.212 -24.650 3.950 1.00 36.09 416 LYS A O 1
ATOM 735 N N . MET A 1 96 ? 32.487 -24.786 2.494 1.00 33.98 417 MET A N 1
ATOM 736 C CA . MET A 1 96 ? 31.496 -24.279 3.426 1.00 3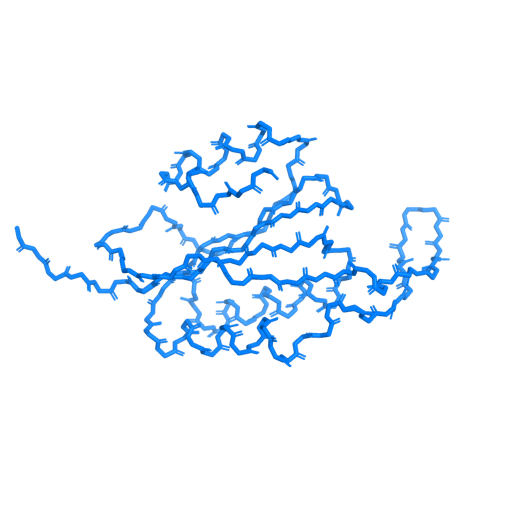3.12 417 MET A CA 1
ATOM 737 C C . MET A 1 96 ? 30.855 -25.409 4.237 1.00 38.51 417 MET A C 1
ATOM 738 O O . MET A 1 96 ? 30.429 -26.434 3.677 1.00 35.58 417 MET A O 1
ATOM 743 N N . ASP A 1 97 ? 30.771 -25.214 5.551 1.00 36.93 418 ASP A N 1
ATOM 744 C CA . ASP A 1 97 ? 30.128 -26.166 6.449 1.00 39.60 418 ASP A CA 1
ATOM 745 C C . ASP A 1 97 ? 28.672 -25.728 6.648 1.00 40.40 418 ASP A C 1
ATOM 746 O O . ASP A 1 97 ? 28.417 -24.706 7.254 1.00 33.33 418 ASP A O 1
ATOM 751 N N . MET A 1 98 ? 27.737 -26.491 6.114 1.00 33.27 419 MET A N 1
ATOM 752 C CA . MET A 1 98 ? 26.313 -26.115 6.204 1.00 31.99 419 MET A CA 1
ATOM 753 C C . MET A 1 98 ? 25.534 -26.977 7.196 1.00 33.20 419 MET A C 1
ATOM 754 O O . MET A 1 98 ? 24.309 -26.932 7.206 1.00 32.14 419 MET A O 1
ATOM 759 N N . HIS A 1 99 ? 26.226 -27.741 8.052 1.00 35.51 420 HIS A N 1
ATOM 760 C CA . HIS A 1 99 ? 25.502 -28.716 8.876 1.00 39.11 420 HIS A CA 1
ATOM 761 C C . HIS A 1 99 ? 24.417 -28.042 9.727 1.00 41.42 420 HIS A C 1
ATOM 762 O O . HIS A 1 99 ? 23.412 -28.658 10.036 1.00 39.77 420 HIS A O 1
ATOM 769 N N . ASN A 1 100 ? 24.601 -26.770 10.052 1.00 39.70 421 ASN A N 1
ATOM 770 C CA . ASN A 1 100 ? 23.660 -26.048 10.896 1.00 42.23 421 ASN A CA 1
ATOM 771 C C .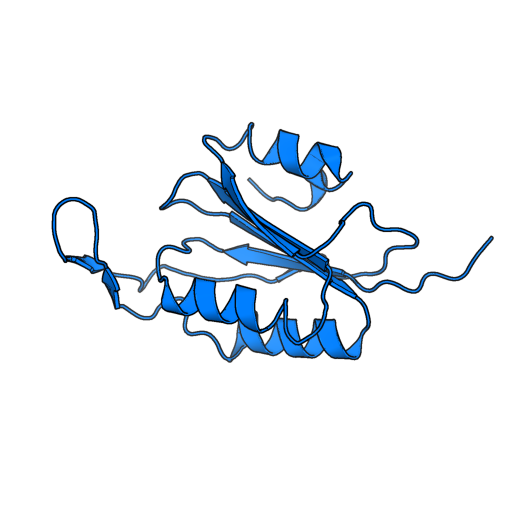 ASN A 1 100 ? 22.596 -25.260 10.133 1.00 36.01 421 ASN A C 1
ATOM 772 O O . ASN A 1 100 ? 21.830 -24.511 10.732 1.00 39.11 421 ASN A O 1
ATOM 777 N N . ASN A 1 101 ? 22.555 -25.397 8.818 1.00 31.27 422 ASN A N 1
ATOM 778 C CA . ASN A 1 101 ? 21.622 -24.596 8.044 1.00 29.44 422 ASN A CA 1
ATOM 779 C C . ASN A 1 101 ? 20.245 -25.236 8.177 1.00 37.77 422 ASN A C 1
ATOM 780 O O . ASN A 1 101 ? 20.149 -26.426 8.471 1.00 40.40 422 ASN A O 1
ATOM 785 N N . SER A 1 102 ? 19.193 -24.450 8.008 1.00 28.12 423 SER A N 1
ATOM 786 C CA . SER A 1 102 ? 17.848 -25.012 8.029 1.00 29.30 423 SER A CA 1
ATOM 787 C C . SER A 1 102 ? 16.828 -24.074 7.389 1.00 30.98 423 SER A C 1
ATOM 788 O O . SER A 1 102 ? 17.088 -22.873 7.182 1.00 27.00 423 SER A O 1
ATOM 791 N N . ILE A 1 103 ? 15.679 -24.649 7.045 1.00 29.31 424 ILE A N 1
ATOM 792 C CA . ILE A 1 103 ? 14.603 -23.927 6.416 1.00 25.04 424 ILE A CA 1
ATOM 793 C C . ILE A 1 103 ? 13.352 -24.223 7.256 1.00 25.70 424 ILE A C 1
ATOM 794 O O . ILE A 1 103 ? 13.206 -25.340 7.758 1.00 30.05 424 ILE A O 1
ATOM 799 N N A SER A 1 104 ? 12.466 -23.236 7.390 0.22 24.82 425 SER A N 1
ATOM 800 N N B SER A 1 104 ? 12.498 -23.216 7.446 0.78 24.86 425 SER A N 1
ATOM 801 C CA A SER A 1 104 ? 11.220 -23.400 8.140 0.22 26.21 425 SER A CA 1
ATOM 802 C CA B SER A 1 104 ? 11.226 -23.377 8.158 0.78 25.68 425 SER A CA 1
ATOM 803 C C A SER A 1 104 ? 10.049 -22.714 7.444 0.22 25.18 425 SER A C 1
ATOM 804 C C B SER A 1 104 ? 10.089 -22.769 7.328 0.78 25.27 425 SER A C 1
ATOM 805 O O A SER A 1 104 ? 10.152 -21.552 7.051 0.22 25.06 425 SER A O 1
ATOM 806 O O B SER A 1 104 ? 10.273 -21.727 6.701 0.78 23.42 425 SER A O 1
ATOM 811 N N . LYS A 1 105 ? 8.932 -23.420 7.306 1.00 24.47 426 LYS A N 1
ATOM 812 C CA . LYS A 1 105 ? 7.731 -22.807 6.721 1.00 23.78 426 LYS A CA 1
ATOM 813 C C . LYS A 1 105 ? 7.058 -22.030 7.839 1.00 25.59 426 LYS A C 1
ATOM 814 O O . LYS A 1 105 ? 6.772 -22.593 8.904 1.00 26.93 426 LYS A O 1
ATOM 820 N N . THR A 1 106 ? 6.810 -20.752 7.643 1.00 23.60 427 THR A N 1
ATOM 821 C CA . THR A 1 106 ? 6.151 -20.035 8.695 1.00 24.24 427 THR A CA 1
ATOM 822 C C . THR A 1 106 ? 4.681 -19.842 8.262 1.00 31.96 427 THR A C 1
ATOM 823 O O . THR A 1 106 ? 3.827 -20.687 8.534 1.00 34.33 427 THR A O 1
ATOM 827 N N . TRP A 1 107 ? 4.408 -18.808 7.497 1.00 26.73 428 TRP A N 1
ATOM 828 C CA . TRP A 1 107 ? 3.025 -18.444 7.181 1.00 23.42 428 TRP A CA 1
ATOM 829 C C . TRP A 1 107 ? 2.516 -19.188 5.989 1.00 22.99 428 TRP A C 1
ATOM 830 O O . TRP A 1 107 ? 3.269 -19.407 5.055 1.00 22.54 428 TRP A O 1
ATOM 841 N N . GLU A 1 108 ? 1.230 -19.504 5.968 1.00 23.33 429 GLU A N 1
ATOM 842 C CA . GLU A 1 108 ? 0.601 -19.872 4.705 1.00 23.19 429 GLU A CA 1
ATOM 843 C C . GLU A 1 108 ? -0.826 -19.431 4.736 1.00 23.61 429 GLU A C 1
ATOM 844 O O . GLU A 1 108 ? -1.477 -19.490 5.784 1.00 24.13 429 GLU A O 1
ATOM 850 N N . GLY A 1 109 ? -1.331 -19.024 3.586 1.00 23.63 430 GLY A N 1
ATOM 851 C CA . GLY A 1 109 ? -2.670 -18.465 3.598 1.00 24.17 430 GLY A CA 1
ATOM 852 C C . GLY A 1 109 ? -3.059 -17.904 2.249 1.00 26.40 430 GLY A C 1
ATOM 853 O O . GLY A 1 109 ? -2.532 -18.327 1.229 1.00 24.42 430 GLY A O 1
ATOM 854 N N . TYR A 1 110 ? -3.986 -16.951 2.250 1.00 27.79 431 TYR A N 1
ATOM 855 C CA . TYR A 1 110 ? -4.519 -16.383 1.015 1.00 25.69 431 TYR A CA 1
ATOM 856 C C . TYR A 1 110 ? -4.482 -14.882 1.034 1.00 31.56 431 TYR A C 1
ATOM 857 O O . TYR A 1 110 ? -4.710 -14.277 2.087 1.00 29.17 431 TYR A O 1
ATOM 866 N N . LEU A 1 111 ? -4.167 -14.290 -0.127 1.00 31.66 432 LEU A N 1
ATOM 867 C CA . LEU A 1 111 ? -4.232 -12.853 -0.348 1.00 29.75 432 LEU A CA 1
ATOM 868 C C . LEU A 1 111 ? -5.307 -12.493 -1.397 1.00 31.56 432 LEU A C 1
ATOM 869 O O . LEU A 1 111 ? -5.483 -13.199 -2.397 1.00 38.91 432 LEU A O 1
ATOM 874 N N . GLN A 1 112 ? -5.985 -11.378 -1.184 1.00 53.16 433 GLN A N 1
ATOM 875 C CA . GLN A 1 112 ? -6.948 -10.864 -2.152 1.00 62.93 433 GLN A CA 1
ATOM 876 C C . GLN A 1 112 ? -6.202 -10.183 -3.288 1.00 61.54 433 GLN A C 1
ATOM 877 O O . GLN A 1 112 ? -6.527 -10.371 -4.462 1.00 64.45 433 GLN A O 1
ATOM 883 N N . ASP A 1 113 ? -5.179 -9.414 -2.916 1.00 56.68 434 ASP A N 1
ATOM 884 C CA . ASP A 1 113 ? -4.314 -8.696 -3.866 1.00 60.73 434 ASP A CA 1
ATOM 885 C C . ASP A 1 113 ? -2.851 -8.784 -3.458 1.00 56.02 434 ASP A C 1
ATOM 886 O O . ASP A 1 113 ? -2.545 -8.873 -2.266 1.00 51.58 434 ASP A O 1
ATOM 891 N N . CYS A 1 114 ? -1.937 -8.750 -4.424 1.00 49.07 435 CYS A N 1
ATOM 892 C CA . CYS A 1 114 ? -0.535 -8.722 -4.069 1.00 42.28 435 CYS A CA 1
ATOM 893 C C . CYS A 1 114 ? 0.163 -7.585 -4.795 1.00 46.46 435 CYS A C 1
ATOM 894 O O . CYS A 1 114 ? -0.144 -7.289 -5.955 1.00 47.38 435 CYS A O 1
ATOM 897 N N . LYS A 1 115 ? 1.072 -6.926 -4.089 1.00 46.29 436 LYS A N 1
ATOM 898 C CA . LYS A 1 115 ? 1.805 -5.807 -4.656 1.00 48.43 436 LYS A CA 1
ATOM 899 C C . LYS A 1 115 ? 3.083 -6.256 -5.350 1.00 40.96 436 LYS A C 1
ATOM 900 O O . LYS A 1 115 ? 3.799 -5.433 -5.907 1.00 44.80 436 LYS A O 1
ATOM 906 N N . PHE A 1 116 ? 3.375 -7.558 -5.329 1.00 37.09 437 PHE A N 1
ATOM 907 C CA . PHE A 1 116 ? 4.571 -8.093 -6.006 1.00 30.67 437 PHE A CA 1
ATOM 908 C C . PHE A 1 116 ? 4.470 -7.993 -7.526 1.00 35.30 437 PHE A C 1
ATOM 909 O O . PHE A 1 116 ? 3.399 -8.185 -8.076 1.00 41.29 437 PHE A O 1
ATOM 917 N N . LYS A 1 117 ? 5.575 -7.719 -8.211 1.00 38.47 438 LYS A N 1
ATOM 918 C CA . LYS A 1 117 ? 5.510 -7.565 -9.657 1.00 40.78 438 LYS A CA 1
ATOM 919 C C . LYS A 1 117 ? 6.065 -8.768 -10.433 1.00 38.61 438 LYS A C 1
ATOM 920 O O . LYS A 1 117 ? 5.589 -9.103 -11.513 1.00 55.09 438 LYS A O 1
ATOM 926 N N . GLY A 1 118 ? 7.074 -9.414 -9.907 1.00 34.87 439 GLY A N 1
ATOM 927 C CA . GLY A 1 118 ? 7.579 -10.623 -10.547 1.00 26.92 439 GLY A CA 1
ATOM 928 C C . GLY A 1 118 ? 8.064 -11.431 -9.389 1.00 24.13 439 GLY A C 1
ATOM 929 O O . GLY A 1 118 ? 7.438 -11.407 -8.348 1.00 27.82 439 GLY A O 1
ATOM 930 N N . TRP A 1 119 ? 9.187 -12.111 -9.545 1.00 23.11 440 TRP A N 1
ATOM 931 C CA . TRP A 1 119 ? 9.853 -12.728 -8.407 1.00 24.94 440 TRP A CA 1
ATOM 932 C C . TRP A 1 119 ? 11.312 -12.282 -8.407 1.00 21.42 440 TRP A C 1
ATOM 933 O O . TRP A 1 119 ? 11.999 -12.365 -9.445 1.00 23.68 440 TRP A O 1
ATOM 944 N N . PHE A 1 120 ? 11.769 -11.783 -7.267 1.00 22.55 441 PHE A N 1
ATOM 945 C CA . PHE A 1 120 ? 13.100 -11.147 -7.213 1.00 25.25 441 PHE A CA 1
ATOM 946 C C . PHE A 1 120 ? 13.893 -11.523 -5.967 1.00 21.38 441 PHE A C 1
ATOM 947 O O . PHE A 1 120 ? 13.341 -11.771 -4.894 1.00 23.96 441 PHE A O 1
ATOM 955 N N . MET A 1 121 ? 15.201 -11.538 -6.119 1.00 21.94 442 MET A N 1
ATOM 956 C CA . MET A 1 121 ? 16.089 -11.837 -5.029 1.00 28.04 442 MET A CA 1
ATOM 957 C C . MET A 1 121 ? 16.935 -10.610 -4.778 1.00 23.96 442 MET A C 1
ATOM 958 O O . MET A 1 121 ? 17.347 -9.905 -5.727 1.00 25.24 442 MET A O 1
ATOM 963 N N . LYS A 1 122 ? 17.182 -10.358 -3.507 1.00 24.48 443 LYS A N 1
ATOM 964 C CA . LYS A 1 122 ? 17.994 -9.214 -3.109 1.00 27.87 443 LYS A CA 1
ATOM 965 C C . LYS A 1 122 ? 18.729 -9.502 -1.815 1.00 27.81 443 LYS A C 1
ATOM 966 O O . LYS A 1 122 ? 18.194 -10.189 -0.910 1.00 27.30 443 LYS A O 1
ATOM 972 N N . VAL A 1 123 ? 19.940 -8.984 -1.716 1.00 30.38 444 VAL A N 1
ATOM 973 C CA . VAL A 1 123 ? 20.644 -8.921 -0.450 1.00 32.43 444 VAL A CA 1
ATOM 974 C C . VAL A 1 123 ? 20.426 -7.550 0.200 1.00 34.41 444 VAL A C 1
ATOM 975 O O . VAL A 1 123 ? 20.628 -6.537 -0.443 1.00 35.66 444 VAL A O 1
ATOM 979 N N . CYS A 1 124 ? 19.989 -7.522 1.460 1.00 35.15 445 CYS A N 1
ATOM 980 C CA . CYS A 1 124 ? 19.833 -6.267 2.196 1.00 38.33 445 CYS A CA 1
ATOM 981 C C . CYS A 1 124 ? 20.989 -6.087 3.169 1.00 42.14 445 CYS A C 1
ATOM 982 O O . CYS A 1 124 ? 21.561 -7.067 3.633 1.00 40.76 445 CYS A O 1
ATOM 985 N N . ASN A 1 125 ? 21.329 -4.835 3.481 1.00 43.80 446 ASN A N 1
ATOM 986 C CA . ASN A 1 125 ? 22.521 -4.555 4.285 1.00 53.86 446 ASN A CA 1
ATOM 987 C C . ASN A 1 125 ? 22.339 -4.807 5.785 1.00 54.68 446 ASN A C 1
ATOM 988 O O . ASN A 1 125 ? 23.306 -5.074 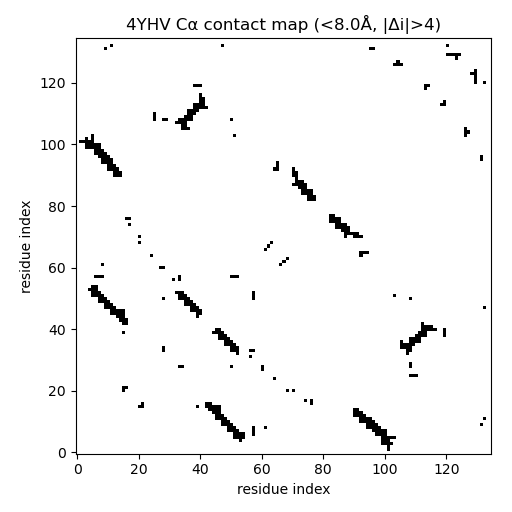6.503 1.00 60.44 446 ASN A O 1
ATOM 993 N N . ASP A 1 126 ? 21.107 -4.713 6.262 1.00 50.31 447 ASP A N 1
ATOM 994 C CA . ASP A 1 126 ? 20.825 -4.960 7.673 1.00 50.76 447 ASP A CA 1
ATOM 995 C C . ASP A 1 126 ? 19.382 -5.374 7.840 1.00 48.96 447 ASP A C 1
ATOM 996 O O . ASP A 1 126 ? 18.609 -5.313 6.888 1.00 50.04 447 ASP A O 1
ATOM 1001 N N . GLN A 1 127 ? 19.013 -5.775 9.050 1.00 50.81 448 GLN A N 1
ATOM 1002 C CA . GLN A 1 127 ? 17.670 -6.279 9.283 1.00 50.49 448 GLN A CA 1
ATOM 1003 C C . GLN A 1 127 ? 16.643 -5.204 8.985 1.00 49.77 448 GLN A C 1
ATOM 1004 O O . GLN A 1 127 ? 15.611 -5.469 8.385 1.00 42.57 448 GLN A O 1
ATOM 1010 N N . ASP A 1 128 ? 16.946 -3.980 9.396 1.00 52.51 449 ASP A N 1
ATOM 1011 C CA . ASP A 1 128 ? 16.036 -2.860 9.184 1.00 53.85 449 ASP A CA 1
ATOM 1012 C C . ASP A 1 128 ? 15.841 -2.553 7.719 1.00 50.96 449 ASP A C 1
ATOM 1013 O O . ASP A 1 128 ? 14.764 -2.127 7.319 1.00 50.85 449 ASP A O 1
ATOM 1018 N N . SER A 1 129 ? 16.875 -2.756 6.913 1.00 51.41 450 SER A N 1
ATOM 1019 C CA A SER A 1 129 ? 16.727 -2.640 5.466 0.55 47.22 450 SER A CA 1
ATOM 1020 C CA B SER A 1 129 ? 16.732 -2.632 5.471 0.45 47.29 450 SER A CA 1
ATOM 1021 C C . SER A 1 129 ? 15.757 -3.689 4.950 1.00 39.77 450 SER A C 1
ATOM 1022 O O . SER A 1 129 ? 14.936 -3.426 4.074 1.00 38.38 450 SER A O 1
ATOM 1027 N N . LEU A 1 130 ? 15.852 -4.891 5.494 1.00 41.04 451 LEU A N 1
ATOM 1028 C CA . LEU A 1 130 ? 14.996 -5.955 5.008 1.00 35.04 451 LEU A CA 1
ATOM 1029 C C . LEU A 1 130 ? 13.551 -5.654 5.362 1.00 38.45 451 LEU A C 1
ATOM 1030 O O . LEU A 1 130 ? 12.663 -5.810 4.535 1.00 37.46 451 LEU A O 1
ATOM 1035 N N . LEU A 1 131 ? 13.330 -5.203 6.589 1.00 40.83 452 LEU A N 1
ATOM 1036 C CA . LEU A 1 131 ? 11.988 -4.911 7.081 1.00 44.83 452 LEU A CA 1
ATOM 1037 C C . LEU A 1 131 ? 11.372 -3.761 6.297 1.00 45.10 452 LEU A C 1
ATOM 1038 O O . LEU A 1 131 ? 10.188 -3.797 5.958 1.00 46.36 452 LEU A O 1
ATOM 1043 N N . ARG A 1 132 ? 12.177 -2.742 6.014 1.00 44.14 453 ARG A N 1
ATOM 1044 C CA . ARG A 1 132 ? 11.739 -1.624 5.189 1.00 42.73 453 ARG A CA 1
ATOM 1045 C C . ARG A 1 132 ? 11.324 -2.104 3.808 1.00 43.08 453 ARG A C 1
ATOM 1046 O O . ARG A 1 132 ? 10.314 -1.668 3.263 1.00 40.20 453 ARG A O 1
ATOM 1054 N N . THR A 1 133 ? 12.105 -3.013 3.234 1.00 42.89 454 THR A N 1
ATOM 1055 C CA . THR A 1 133 ? 11.772 -3.551 1.922 1.00 39.16 454 THR A CA 1
ATOM 1056 C C . THR A 1 133 ? 10.450 -4.338 1.947 1.00 33.09 454 THR A C 1
ATOM 1057 O O . THR A 1 133 ? 9.596 -4.095 1.098 1.00 32.72 454 THR A O 1
ATOM 1061 N N . LEU A 1 134 ? 10.269 -5.234 2.925 1.00 32.18 455 LEU A N 1
ATOM 1062 C CA . LEU A 1 134 ? 9.009 -5.965 3.074 1.00 31.56 455 LEU A CA 1
ATOM 1063 C C . LEU A 1 134 ? 7.844 -4.995 3.242 1.00 39.54 455 LEU A C 1
ATOM 1064 O O . LEU A 1 134 ? 6.756 -5.220 2.718 1.00 36.14 455 LEU A O 1
ATOM 1069 N N . GLY A 1 135 ? 8.105 -3.907 3.964 1.00 44.28 456 GLY A N 1
ATOM 1070 C CA . GLY A 1 135 ? 7.123 -2.866 4.220 1.00 47.24 456 GLY A CA 1
ATOM 1071 C C . GLY A 1 135 ? 6.512 -2.266 2.972 1.00 46.38 456 GLY A C 1
ATOM 1072 O O . GLY A 1 135 ? 5.316 -1.983 2.938 1.00 48.79 456 GLY A O 1
ATOM 1073 N N . GLN A 1 136 ? 7.327 -2.084 1.937 1.00 40.84 457 GLN A N 1
ATOM 1074 C CA . GLN A 1 136 ? 6.843 -1.580 0.650 1.00 44.77 457 GLN A CA 1
ATOM 1075 C C . GLN A 1 136 ? 5.807 -2.497 -0.011 1.00 39.18 457 GLN A C 1
ATOM 1076 O O . GLN A 1 136 ? 5.020 -2.067 -0.856 1.00 41.11 457 GLN A O 1
ATOM 1082 N N . PHE A 1 137 ? 5.851 -3.771 0.333 1.00 38.69 458 PHE A N 1
ATOM 1083 C CA . PHE A 1 137 ? 4.878 -4.732 -0.171 1.00 39.33 458 PHE A CA 1
ATOM 1084 C C . PHE A 1 137 ? 3.871 -5.142 0.890 1.00 39.25 45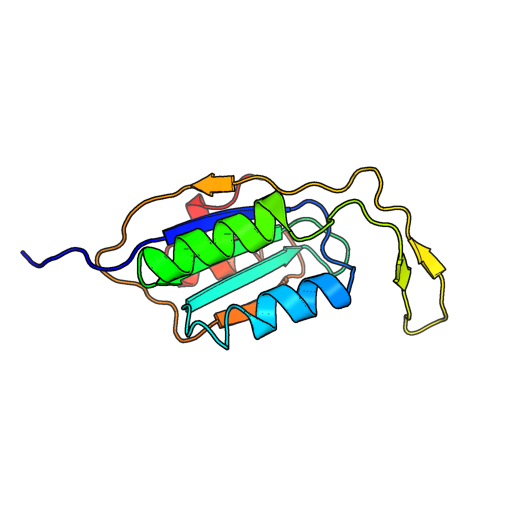8 PHE A C 1
ATOM 1085 O O . PHE A 1 137 ? 3.197 -6.154 0.738 1.00 41.50 458 PHE A O 1
ATOM 1093 N N . ASP A 1 138 ? 3.771 -4.362 1.962 1.00 45.46 459 ASP A N 1
ATOM 1094 C CA . ASP A 1 138 ? 2.843 -4.679 3.057 1.00 45.74 459 ASP A CA 1
ATOM 1095 C C . ASP A 1 138 ? 3.127 -6.033 3.699 1.00 45.21 459 ASP A C 1
ATOM 1096 O O . ASP A 1 138 ? 2.204 -6.695 4.197 1.00 45.89 459 ASP A O 1
ATOM 1101 N N . SER A 1 139 ? 4.391 -6.440 3.704 1.00 40.13 460 SER A N 1
ATOM 1102 C CA . SER A 1 139 ? 4.747 -7.789 4.140 1.00 41.25 460 SER A CA 1
ATOM 1103 C C . SER A 1 139 ? 5.667 -7.863 5.353 1.00 38.82 460 SER A C 1
ATOM 1104 O O . SER A 1 139 ? 6.237 -8.929 5.610 1.00 34.87 460 SER A O 1
ATOM 1107 N N . GLU A 1 140 ? 5.828 -6.781 6.114 1.00 37.49 461 GLU A N 1
ATOM 1108 C CA . GLU A 1 140 ? 6.911 -6.770 7.114 1.00 42.03 461 GLU A CA 1
ATOM 1109 C C . GLU A 1 140 ? 6.678 -7.757 8.247 1.00 40.89 461 GLU A C 1
ATOM 1110 O O . GLU A 1 140 ? 7.627 -8.302 8.803 1.00 43.83 461 GLU A O 1
ATOM 1116 N N . HIS A 1 141 ? 5.414 -8.000 8.564 1.00 40.99 462 HIS A N 1
ATOM 1117 C CA . HIS A 1 141 ? 5.012 -8.978 9.567 1.00 47.40 462 HIS A CA 1
ATOM 1118 C C . HIS A 1 141 ? 5.388 -10.451 9.267 1.00 49.66 462 HIS A C 1
ATOM 1119 O O . HIS A 1 141 ? 5.269 -11.321 10.128 1.00 53.76 462 HIS A O 1
ATOM 1126 N N . PHE A 1 142 ? 5.821 -10.732 8.045 1.00 44.78 463 PHE A N 1
ATOM 1127 C CA . PHE A 1 142 ? 6.080 -12.111 7.644 1.00 43.86 463 PHE A CA 1
ATOM 1128 C C . PHE A 1 142 ? 7.440 -12.583 8.144 1.00 50.01 463 PHE A C 1
ATOM 1129 O O . PHE A 1 142 ? 7.722 -13.778 8.127 1.00 47.79 463 PHE A O 1
ATOM 1137 N N . TYR A 1 143 ? 8.272 -11.634 8.596 1.00 43.41 464 TYR A N 1
ATOM 1138 C CA . TYR A 1 143 ? 9.645 -11.925 9.000 1.00 41.49 464 TYR A CA 1
ATOM 1139 C C . TYR A 1 143 ? 9.716 -12.083 10.501 1.00 45.32 464 TYR A C 1
ATOM 1140 O O . TYR A 1 143 ? 9.213 -11.235 11.230 1.00 50.91 464 TYR A O 1
ATOM 1149 N N . SER A 1 144 ? 10.345 -13.155 10.977 1.00 47.53 465 SER A N 1
ATOM 1150 C CA . SER A 1 144 ? 10.626 -13.272 12.411 1.00 52.28 465 SER A CA 1
ATOM 1151 C C . SER A 1 144 ? 12.104 -12.991 12.728 1.00 56.75 465 SER A C 1
ATOM 1152 O O . SER A 1 144 ? 12.993 -13.748 12.318 1.00 52.21 465 SER A O 1
ATOM 1155 N N . PRO A 1 145 ? 12.372 -11.891 13.451 1.00 60.20 466 PRO A N 1
ATOM 1156 C CA . PRO A 1 145 ? 13.750 -11.583 13.853 1.00 61.85 466 PRO A CA 1
ATOM 1157 C C . PRO A 1 145 ? 14.235 -12.503 14.965 1.00 64.85 466 PRO A C 1
ATOM 1158 O O . PRO A 1 145 ? 14.898 -13.491 14.663 1.00 65.58 466 PRO A O 1
#

Organism: Saccharomyces cerevisiae (strain ATCC 204508 / S288c) (NCBI:txid559292)

InterPro domains:
  IPR010541 Small nuclear ribonucleoprotein Prp3, C-terminal domain [PF06544] (340-465)
  IPR013881 Pre-mRNA-splicing factor 3 domain [PF08572] (67-317)
  IPR027104 U4/U6 small nuclear ribonucleoprotein Prp3 [PTHR14212] (62-466)

Radius of gyration: 15.03 Å; Cα contacts (8 Å, |Δi|>4): 256; chains: 1; bounding box: 56×30×28 Å

Sequence (135 aa):
EKPTVYHHCKVFQFKNLQNPKIRFKLKMNSSKELSLKGLCLRIRDDGPGIIIVVGNEKSCKFYENLVMKRIKWNNEDFELHHTNTGDIKMDMHNNSISSKTWEGYLQDCKFKGWFMKVCNDQDSSLLRTLGQFDSEHFYSP

Foldseek 3Di:
DDDFFKKKWKKKKFFDLPVVVVVVLVVLLVVLQWFWEWEAAARGGMTMTMTMDGDVSVVVSCCCQQPVDDQQDWDWGQDPVGIHIDGRNPMDMGIDDIDTGNDWPTDTYYYDYAHHPVRRLVVCVVGVRSVSDDD

B-factor: mean 37.21, std 13.62, range [16.02, 107.73]